Protein AF-A0A376LHL1-F1 (afdb_monomer)

InterPro domains:
  IPR029061 Thiamin diphosphate-binding fold [SSF52518] (2-61)
  IPR045229 Thiamine pyrophosphate enzyme [PTHR18968] (2-54)

Sequence (75 aa):
MVGISRPVVKHSFLVKQTEDIPQVLKKAFWLAASGRPGPVVVDLPKDILNPANKLPYVWPESVSMRSYQSHDLRA

Radius of gyration: 13.49 Å; Cα contacts (8 Å, |Δi|>4): 86; chains: 1; bounding box: 30×26×34 Å

Secondary structure (DSSP, 8-state):
-HHHHTTTSSEEEE--SGGGHHHHHHHHHHHHHSSS---EEEE--GGGG-TT--------S---BTTB-GGGG--

Organism: Escherichia coli (NCBI:txid562)

Solvent-accessible surface area (backbone atoms only — not comparable to full-atom values): 4920 Å² total; per-residue (Å²): 109,62,85,78,45,55,91,79,31,78,44,66,47,77,59,88,49,56,85,48,48,49,52,51,49,55,44,45,56,50,56,26,62,29,71,77,61,44,55,59,47,76,45,74,54,73,80,56,64,42,84,86,69,80,69,89,88,65,78,65,94,74,75,86,49,100,91,52,68,79,77,43,74,82,123

Mean predicted aligned error: 5.84 Å

Structure (mmCIF, N/CA/C/O backbone):
data_AF-A0A376LHL1-F1
#
_entry.id   AF-A0A376LHL1-F1
#
loop_
_atom_site.group_PDB
_atom_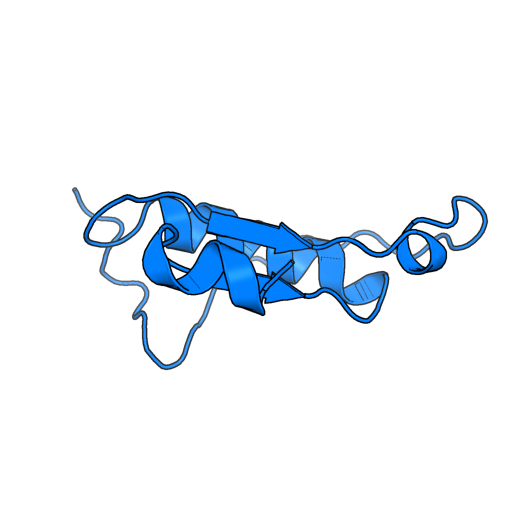site.id
_atom_site.type_symbol
_atom_site.label_atom_id
_atom_site.label_alt_id
_atom_site.label_comp_id
_atom_site.label_asym_id
_atom_site.label_entity_id
_atom_site.label_seq_id
_atom_site.pdbx_PDB_ins_code
_atom_site.Cartn_x
_atom_site.Cartn_y
_atom_site.Cartn_z
_atom_site.occupancy
_atom_site.B_iso_or_equiv
_atom_site.auth_seq_id
_atom_site.auth_comp_id
_atom_site.auth_asym_id
_atom_site.auth_atom_id
_atom_site.pdbx_PDB_model_num
ATOM 1 N N . MET A 1 1 ? 7.585 7.189 4.809 1.00 67.81 1 MET A N 1
ATOM 2 C CA . MET A 1 1 ? 6.531 7.713 5.705 1.00 67.81 1 MET A CA 1
ATOM 3 C C . MET A 1 1 ? 6.369 6.879 6.978 1.00 67.81 1 MET A C 1
ATOM 5 O O . MET A 1 1 ? 5.975 7.429 8.000 1.00 67.81 1 MET A O 1
ATOM 9 N N . VAL A 1 2 ? 6.707 5.583 6.935 1.00 73.31 2 VAL A N 1
ATOM 10 C CA . VAL A 1 2 ? 6.565 4.593 8.025 1.00 73.31 2 VAL A CA 1
ATOM 11 C C . VAL A 1 2 ? 6.785 5.118 9.455 1.00 73.31 2 VAL A C 1
ATOM 13 O O . VAL A 1 2 ? 5.990 4.816 10.335 1.00 73.31 2 VAL A O 1
ATOM 16 N N . GLY A 1 3 ? 7.833 5.901 9.731 1.00 78.12 3 GLY A N 1
ATOM 17 C CA . GLY A 1 3 ? 8.112 6.376 11.096 1.00 78.12 3 GLY A CA 1
ATOM 18 C C . GLY A 1 3 ? 7.032 7.294 11.686 1.00 78.12 3 GLY A C 1
ATOM 19 O O . GLY A 1 3 ? 6.695 7.160 12.857 1.00 78.12 3 GLY A O 1
ATOM 20 N N . ILE A 1 4 ? 6.463 8.183 10.869 1.00 85.69 4 ILE A N 1
ATOM 21 C CA . ILE A 1 4 ? 5.513 9.220 11.309 1.00 85.69 4 ILE A CA 1
ATOM 22 C C . ILE A 1 4 ? 4.090 8.659 11.411 1.00 85.69 4 ILE A C 1
ATOM 24 O O . ILE A 1 4 ? 3.331 9.061 12.286 1.00 85.69 4 ILE A O 1
ATOM 28 N N . SER A 1 5 ? 3.718 7.724 10.532 1.00 86.44 5 SER A N 1
ATOM 29 C CA . SER A 1 5 ? 2.351 7.191 10.469 1.00 86.44 5 SER A CA 1
ATOM 30 C C . SER A 1 5 ? 2.048 6.146 11.544 1.00 86.44 5 SER A C 1
ATOM 32 O O . SER A 1 5 ? 0.888 5.991 11.921 1.00 86.44 5 SER A O 1
ATOM 34 N N . ARG A 1 6 ? 3.067 5.452 12.073 1.00 85.62 6 ARG A N 1
ATOM 35 C CA . ARG A 1 6 ? 2.928 4.342 13.038 1.00 85.62 6 ARG A CA 1
ATOM 36 C C . ARG A 1 6 ? 1.977 4.568 14.226 1.00 85.62 6 ARG A C 1
ATOM 38 O O . ARG A 1 6 ? 1.277 3.613 14.540 1.00 85.62 6 ARG A O 1
ATOM 45 N N . PRO A 1 7 ? 1.915 5.739 14.893 1.00 89.56 7 PRO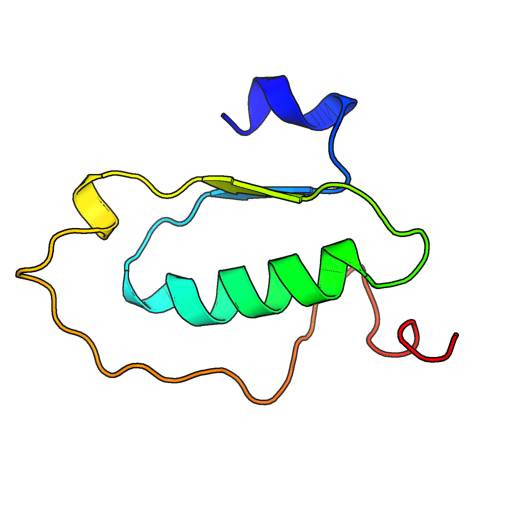 A N 1
ATOM 46 C CA . PRO A 1 7 ? 0.978 5.940 16.002 1.00 89.56 7 PRO A CA 1
ATOM 47 C C . PRO A 1 7 ? -0.485 6.132 15.566 1.00 89.56 7 PRO A C 1
ATOM 49 O O . PRO A 1 7 ? -1.371 6.069 16.410 1.00 89.56 7 PRO A O 1
ATOM 52 N N . VAL A 1 8 ? -0.753 6.375 14.278 1.00 93.12 8 VAL A N 1
ATOM 53 C CA . VAL A 1 8 ? -2.092 6.724 13.763 1.00 93.12 8 VAL A CA 1
ATOM 54 C C . VAL A 1 8 ? -2.690 5.610 12.896 1.00 93.12 8 VAL A C 1
ATOM 56 O O . VAL A 1 8 ? -3.904 5.548 12.711 1.00 93.12 8 VAL A O 1
ATOM 59 N N . VAL A 1 9 ? -1.858 4.713 12.361 1.00 94.44 9 VAL A N 1
ATOM 60 C CA . VAL A 1 9 ? -2.283 3.666 11.422 1.00 94.44 9 VAL A CA 1
ATOM 61 C C . VAL A 1 9 ? -2.174 2.277 12.025 1.00 94.44 9 VAL A C 1
ATOM 63 O O . VAL A 1 9 ? -1.267 1.986 12.799 1.00 94.44 9 VAL A O 1
ATOM 66 N N . LYS A 1 10 ? -3.066 1.379 11.609 1.00 92.56 10 LYS A N 1
ATOM 67 C CA . LYS A 1 10 ? -3.022 -0.038 11.985 1.00 92.56 10 LYS A CA 1
ATOM 68 C C . LYS A 1 10 ? -1.741 -0.702 11.490 1.00 92.56 10 LYS A C 1
ATOM 70 O O . LYS A 1 10 ? -1.170 -1.558 12.165 1.00 92.56 10 LYS A O 1
ATOM 75 N N . HIS A 1 11 ? -1.300 -0.318 10.294 1.00 92.75 11 HIS A N 1
ATOM 76 C CA . HIS A 1 11 ? -0.055 -0.801 9.719 1.00 92.75 11 HIS A CA 1
ATOM 77 C C . HIS A 1 11 ? 0.476 0.121 8.625 1.00 92.75 11 HIS A C 1
ATOM 79 O O . HIS A 1 11 ? -0.277 0.861 7.991 1.00 92.75 11 HIS A O 1
ATOM 85 N N . SER A 1 12 ? 1.781 0.033 8.382 1.00 94.31 12 SER A N 1
ATOM 86 C CA . SER A 1 12 ? 2.456 0.751 7.309 1.00 94.31 12 SER A CA 1
ATOM 87 C C . SER A 1 12 ? 3.385 -0.200 6.559 1.00 94.31 12 SER A C 1
ATOM 89 O O . SER A 1 12 ? 4.256 -0.822 7.163 1.00 94.31 12 SER A O 1
ATOM 91 N N . PHE A 1 13 ? 3.183 -0.309 5.248 1.00 94.00 13 PHE A N 1
ATOM 92 C CA . PHE A 1 13 ? 4.033 -1.057 4.329 1.00 94.00 13 PHE A CA 1
ATOM 93 C C . PHE A 1 13 ? 4.969 -0.102 3.585 1.00 94.00 13 PHE A C 1
ATOM 95 O O . PHE A 1 13 ? 4.543 0.975 3.178 1.00 94.00 13 PHE A O 1
ATOM 102 N N . LEU A 1 14 ? 6.215 -0.522 3.360 1.00 94.75 14 LEU A N 1
ATOM 103 C CA . LEU A 1 14 ? 7.140 0.110 2.418 1.00 94.75 14 LEU A CA 1
ATOM 104 C C . LEU A 1 14 ? 7.465 -0.901 1.324 1.00 94.75 14 LEU A C 1
ATOM 106 O O . LEU A 1 14 ? 8.082 -1.931 1.606 1.00 94.75 14 LEU A O 1
ATOM 110 N N . VAL A 1 15 ? 7.038 -0.614 0.097 1.00 95.00 15 VAL A N 1
ATOM 111 C CA . VAL A 1 15 ? 7.294 -1.490 -1.048 1.00 95.00 15 VAL A CA 1
ATOM 112 C C . VAL A 1 15 ? 8.699 -1.225 -1.576 1.00 95.00 15 VAL A C 1
ATOM 114 O O . VAL A 1 15 ? 9.072 -0.077 -1.803 1.00 95.00 15 VAL A O 1
ATOM 117 N N . LYS A 1 16 ? 9.493 -2.290 -1.725 1.00 93.69 16 LYS A N 1
ATOM 118 C CA . LYS A 1 16 ? 10.901 -2.203 -2.143 1.00 93.69 16 LYS A CA 1
ATOM 119 C C . LYS A 1 16 ? 11.132 -2.590 -3.600 1.00 93.69 16 LYS A C 1
ATOM 121 O O . LYS A 1 16 ? 12.138 -2.183 -4.164 1.00 93.69 16 LYS A O 1
ATOM 126 N N . GLN A 1 17 ? 10.240 -3.387 -4.182 1.00 93.56 17 GLN A N 1
ATOM 127 C CA . GLN A 1 17 ? 10.363 -3.903 -5.544 1.00 93.56 17 GLN A CA 1
ATOM 128 C C . GLN A 1 17 ? 9.019 -3.795 -6.266 1.00 93.56 17 GLN A C 1
ATOM 130 O O . GLN A 1 17 ? 7.964 -3.796 -5.629 1.00 93.56 17 GLN A O 1
ATOM 135 N N . THR A 1 18 ? 9.051 -3.690 -7.593 1.00 93.81 18 THR A N 1
ATOM 136 C CA . THR A 1 18 ? 7.834 -3.464 -8.396 1.00 93.81 18 THR A CA 1
ATOM 137 C C . THR A 1 18 ? 6.940 -4.714 -8.399 1.00 93.81 18 THR A C 1
ATOM 139 O O . THR A 1 18 ? 5.716 -4.621 -8.336 1.00 93.81 18 THR A O 1
ATOM 142 N N . GLU A 1 19 ? 7.560 -5.893 -8.381 1.00 93.31 19 GLU A N 1
ATOM 143 C CA . GLU A 1 19 ? 6.952 -7.226 -8.352 1.00 93.31 19 GLU A CA 1
ATOM 144 C C . GLU A 1 19 ? 6.097 -7.448 -7.093 1.00 93.31 19 GLU A C 1
ATOM 146 O O . GLU A 1 19 ? 5.121 -8.196 -7.120 1.00 93.31 19 GLU A O 1
ATOM 151 N N . ASP A 1 20 ? 6.439 -6.777 -5.989 1.00 93.44 20 ASP A N 1
ATOM 152 C CA . ASP A 1 20 ? 5.795 -6.965 -4.686 1.00 93.44 20 ASP A CA 1
ATOM 153 C C . ASP A 1 20 ? 4.471 -6.187 -4.557 1.00 93.44 20 ASP A C 1
ATOM 155 O O . ASP A 1 20 ? 3.677 -6.452 -3.645 1.00 93.44 20 ASP A O 1
ATOM 159 N N . ILE A 1 21 ? 4.205 -5.231 -5.458 1.00 94.56 21 ILE A N 1
ATOM 160 C CA . ILE A 1 21 ? 3.046 -4.325 -5.388 1.00 94.56 21 ILE A CA 1
ATOM 161 C C . ILE A 1 21 ? 1.715 -5.093 -5.257 1.00 94.56 21 ILE A C 1
ATOM 163 O O . ILE A 1 21 ? 0.965 -4.796 -4.320 1.00 94.56 21 ILE A O 1
ATOM 167 N N . PRO A 1 22 ? 1.394 -6.099 -6.101 1.00 94.50 22 PRO A N 1
ATOM 168 C CA . PRO A 1 22 ? 0.121 -6.817 -6.006 1.00 94.50 22 PRO A CA 1
ATOM 169 C C . PRO A 1 22 ? -0.061 -7.512 -4.652 1.00 94.50 22 PRO A C 1
ATOM 171 O O . PRO A 1 22 ? -1.131 -7.451 -4.042 1.00 94.50 22 PRO A O 1
ATOM 174 N N . GLN A 1 23 ? 1.001 -8.137 -4.139 1.00 94.12 23 GLN A N 1
ATOM 175 C CA . GLN A 1 23 ? 0.948 -8.861 -2.874 1.00 94.12 23 GLN A CA 1
ATOM 176 C C . GLN A 1 23 ? 0.792 -7.923 -1.678 1.00 94.12 23 GLN A C 1
ATOM 178 O O . GLN A 1 23 ? 0.019 -8.222 -0.762 1.00 94.12 23 GLN A O 1
ATOM 183 N N . VAL A 1 24 ? 1.503 -6.794 -1.675 1.00 95.31 24 VAL A N 1
ATOM 184 C CA . VAL A 1 24 ? 1.392 -5.793 -0.610 1.00 95.31 24 VAL A CA 1
ATOM 185 C C . VAL A 1 24 ? 0.014 -5.142 -0.619 1.00 95.31 24 VAL A C 1
ATOM 187 O O . VAL A 1 24 ? -0.588 -5.013 0.445 1.00 95.31 24 VAL A O 1
ATOM 190 N N . LEU A 1 25 ? -0.535 -4.806 -1.789 1.00 95.88 25 LEU A N 1
ATOM 191 C CA . LEU A 1 25 ? -1.881 -4.238 -1.883 1.00 95.88 25 LEU A CA 1
ATOM 192 C C . LEU A 1 25 ? -2.948 -5.213 -1.381 1.00 95.88 25 LEU A C 1
ATOM 194 O O . LEU A 1 25 ? -3.787 -4.821 -0.570 1.00 95.88 25 LEU A O 1
ATOM 198 N N . LYS A 1 26 ? -2.893 -6.494 -1.776 1.00 94.69 26 LYS A N 1
ATOM 199 C CA . LYS A 1 26 ? -3.847 -7.492 -1.270 1.00 94.69 26 LYS A CA 1
ATOM 200 C C . LYS A 1 26 ? -3.774 -7.619 0.255 1.00 94.69 26 LYS A C 1
ATOM 202 O O . LYS A 1 26 ? -4.810 -7.643 0.919 1.00 94.69 26 LYS A O 1
ATOM 207 N N . LYS A 1 27 ? -2.559 -7.645 0.819 1.00 94.06 27 LYS A N 1
ATOM 208 C CA . LYS A 1 27 ? -2.336 -7.632 2.275 1.00 94.06 27 LYS A CA 1
ATOM 209 C C . LYS A 1 27 ? -2.895 -6.370 2.927 1.00 94.06 27 LYS A C 1
ATOM 211 O O . LYS A 1 27 ? -3.522 -6.478 3.974 1.00 94.06 27 LYS A O 1
ATOM 216 N N . ALA A 1 28 ? -2.695 -5.200 2.324 1.00 95.50 28 ALA A N 1
ATOM 217 C CA . ALA A 1 28 ? -3.150 -3.923 2.862 1.00 95.50 28 ALA A CA 1
ATOM 218 C C . ALA A 1 28 ? -4.677 -3.836 2.943 1.00 95.50 28 ALA A C 1
ATOM 220 O O . ALA A 1 28 ? -5.198 -3.501 4.003 1.00 95.50 28 ALA A O 1
ATOM 221 N N . PHE A 1 29 ? -5.389 -4.213 1.876 1.00 95.12 29 PHE A N 1
ATOM 222 C CA . PHE A 1 29 ? -6.855 -4.261 1.888 1.00 95.12 29 PHE A CA 1
ATOM 223 C C . PHE A 1 29 ? -7.385 -5.266 2.903 1.00 95.12 29 PHE A C 1
ATOM 225 O O . PHE A 1 29 ? -8.263 -4.942 3.700 1.00 95.12 29 PHE A O 1
ATOM 232 N N . TRP A 1 30 ? -6.808 -6.470 2.912 1.00 92.00 30 TRP A N 1
ATOM 233 C CA . TRP A 1 30 ? -7.181 -7.502 3.869 1.00 92.00 30 TRP A CA 1
ATOM 234 C C . TRP A 1 30 ? -6.987 -7.017 5.314 1.00 92.00 30 TRP A C 1
ATOM 236 O O . TRP A 1 30 ? -7.871 -7.181 6.149 1.00 92.00 30 TRP A O 1
ATOM 246 N N . LEU A 1 31 ? -5.863 -6.357 5.601 1.00 92.56 31 LEU A N 1
ATOM 247 C CA . LEU A 1 31 ? -5.523 -5.858 6.930 1.00 92.56 31 LEU A CA 1
ATOM 248 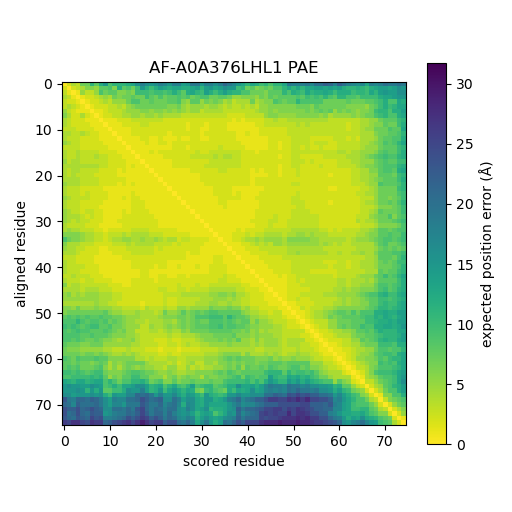C C . LEU A 1 31 ? -6.376 -4.665 7.362 1.00 92.56 31 LEU A C 1
ATOM 250 O O . LEU A 1 31 ? -6.687 -4.534 8.543 1.00 92.56 31 LEU A O 1
ATOM 254 N N . ALA A 1 32 ? -6.748 -3.794 6.427 1.00 94.31 32 ALA A N 1
ATOM 255 C CA . ALA A 1 32 ? -7.626 -2.667 6.710 1.00 94.31 32 ALA A CA 1
ATOM 256 C C . ALA A 1 32 ? -9.023 -3.135 7.152 1.00 94.31 32 ALA A C 1
ATOM 258 O O . ALA A 1 32 ? -9.637 -2.476 7.991 1.00 94.31 32 ALA A O 1
ATOM 259 N N . ALA A 1 33 ? -9.487 -4.277 6.630 1.00 92.38 33 ALA A N 1
ATOM 260 C CA . ALA A 1 33 ? -10.820 -4.823 6.882 1.00 92.38 33 ALA A CA 1
ATOM 261 C C . ALA A 1 33 ? -10.887 -5.877 8.005 1.00 92.38 33 ALA A C 1
ATOM 263 O O . ALA A 1 33 ? -11.924 -6.000 8.646 1.00 92.38 33 ALA A O 1
ATOM 264 N N . SER A 1 34 ? -9.821 -6.642 8.254 1.00 88.19 34 SER A N 1
ATOM 265 C CA . SER A 1 34 ? -9.847 -7.754 9.217 1.00 88.19 34 SER A CA 1
ATOM 266 C C . SER A 1 34 ? -9.836 -7.306 10.684 1.00 88.19 34 SER A C 1
ATOM 268 O O . SER A 1 34 ? -9.241 -6.283 11.031 1.00 88.19 34 SER A O 1
ATOM 270 N N . GLY A 1 35 ? -10.435 -8.094 11.580 1.00 87.00 35 GLY A N 1
ATOM 271 C CA . GLY A 1 35 ? -10.420 -7.839 13.025 1.00 87.00 35 GLY A CA 1
ATOM 272 C C . GLY A 1 35 ? -11.062 -6.491 13.366 1.00 87.00 35 GLY A C 1
ATOM 273 O O . GLY A 1 35 ? -12.185 -6.220 12.957 1.00 87.00 35 GLY A O 1
ATOM 274 N N . ARG A 1 36 ? -10.349 -5.607 14.084 1.00 90.31 36 ARG A N 1
ATOM 275 C CA . ARG A 1 36 ? -10.749 -4.192 14.215 1.00 90.31 36 ARG A CA 1
ATOM 276 C C . ARG A 1 36 ? -10.332 -3.422 12.952 1.00 90.31 36 ARG A C 1
ATOM 278 O O . ARG A 1 36 ? -9.118 -3.277 12.738 1.00 90.31 36 ARG A O 1
ATOM 285 N N . PRO A 1 37 ? -11.272 -2.905 12.138 1.00 94.00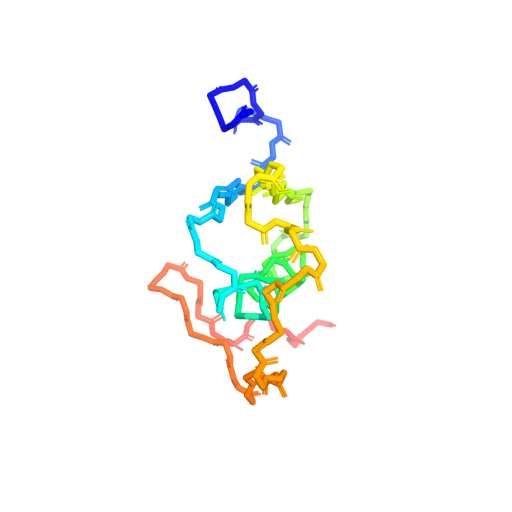 37 PRO A N 1
ATOM 286 C CA . PRO A 1 37 ? -10.928 -2.155 10.935 1.00 94.00 37 PRO A CA 1
ATOM 287 C C . PRO A 1 37 ? -10.160 -0.874 11.266 1.00 94.00 37 PRO A 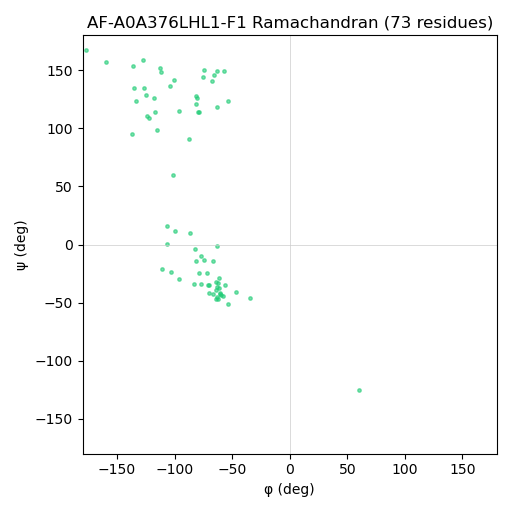C 1
ATOM 289 O O . PRO A 1 37 ? -10.345 -0.279 12.332 1.00 94.00 37 PRO A O 1
ATOM 292 N N . GLY A 1 38 ? -9.284 -0.442 10.361 1.00 95.00 38 GLY A N 1
ATOM 293 C CA . GLY A 1 38 ? -8.483 0.759 10.580 1.00 95.00 38 GLY A CA 1
ATOM 294 C C . GLY A 1 38 ? -7.595 1.140 9.397 1.00 95.00 38 GLY A C 1
ATOM 295 O O . GLY A 1 38 ? -7.409 0.341 8.477 1.00 95.00 38 GLY A O 1
ATOM 296 N N . PRO A 1 39 ? -7.034 2.360 9.411 1.00 96.44 39 PRO A N 1
ATOM 297 C CA . PRO A 1 39 ? -6.247 2.871 8.298 1.00 96.44 39 PRO A CA 1
ATOM 298 C C . PRO A 1 39 ? -4.940 2.093 8.125 1.00 96.44 39 PRO A C 1
ATOM 300 O O . PRO A 1 39 ? -4.263 1.758 9.099 1.00 96.44 39 PRO A O 1
ATOM 303 N N . VAL A 1 40 ? -4.571 1.844 6.870 1.00 96.38 40 VAL A N 1
ATOM 304 C CA . VAL A 1 40 ? -3.311 1.211 6.466 1.00 96.38 40 VAL A CA 1
ATOM 305 C C . VAL A 1 40 ? -2.623 2.111 5.449 1.00 96.38 40 VAL A C 1
ATOM 307 O O . VAL A 1 40 ? -3.257 2.604 4.521 1.00 96.38 40 VAL A O 1
ATOM 310 N N . VAL A 1 41 ? -1.319 2.314 5.620 1.00 96.44 41 VAL A N 1
ATOM 311 C CA . VAL A 1 41 ? -0.485 3.092 4.695 1.00 96.44 41 VAL A CA 1
ATOM 312 C C . VAL A 1 41 ? 0.356 2.151 3.844 1.00 96.44 41 VAL A C 1
ATOM 314 O O . VAL A 1 41 ? 0.967 1.221 4.368 1.00 96.44 41 VAL A O 1
ATOM 317 N N . VAL A 1 42 ? 0.433 2.427 2.544 1.00 96.75 42 VAL A N 1
ATOM 318 C CA . VAL A 1 42 ? 1.336 1.750 1.608 1.00 96.75 42 VAL A CA 1
ATOM 319 C C . VAL A 1 42 ? 2.221 2.808 0.958 1.00 96.75 42 VAL A C 1
ATOM 321 O O . VAL A 1 42 ? 1.747 3.605 0.154 1.00 96.75 42 VAL A O 1
ATOM 324 N N . ASP A 1 43 ? 3.500 2.823 1.322 1.00 95.56 43 ASP A N 1
ATOM 325 C CA . ASP A 1 43 ? 4.507 3.685 0.708 1.00 95.56 43 ASP A CA 1
ATOM 326 C C . ASP A 1 43 ? 4.993 3.046 -0.602 1.00 95.56 43 ASP A C 1
ATOM 328 O O . ASP A 1 43 ? 5.533 1.934 -0.595 1.00 95.56 43 ASP A O 1
ATOM 332 N N . LEU A 1 44 ? 4.827 3.775 -1.710 1.00 95.12 44 LEU A N 1
ATOM 333 C CA . LEU A 1 44 ? 5.299 3.408 -3.047 1.00 95.12 44 LEU A CA 1
ATOM 334 C C . LEU A 1 44 ? 6.368 4.414 -3.514 1.00 95.12 44 LEU A C 1
ATOM 336 O O . LEU A 1 44 ? 6.019 5.510 -3.962 1.00 95.12 44 LEU A O 1
ATOM 340 N N . PRO A 1 45 ? 7.666 4.087 -3.383 1.00 93.81 45 PRO A N 1
ATOM 341 C CA . PRO A 1 45 ? 8.746 4.911 -3.915 1.00 93.81 45 PRO A CA 1
ATOM 342 C C . PRO A 1 45 ? 8.618 5.148 -5.427 1.00 93.81 45 PRO A C 1
ATOM 344 O O . PRO A 1 45 ? 8.104 4.316 -6.169 1.00 93.81 45 PRO A O 1
ATOM 347 N N . LYS A 1 46 ? 9.084 6.300 -5.915 1.00 93.56 46 LYS A N 1
ATOM 348 C CA . LYS A 1 46 ? 8.929 6.672 -7.333 1.00 93.56 46 LYS A CA 1
ATOM 349 C C . LYS A 1 46 ? 9.670 5.720 -8.279 1.00 93.56 46 LYS A C 1
ATOM 351 O O . LYS A 1 46 ? 9.195 5.451 -9.377 1.00 93.56 46 LYS A O 1
ATOM 356 N N . ASP A 1 47 ? 10.837 5.245 -7.867 1.00 91.88 47 ASP A N 1
ATOM 357 C CA . ASP A 1 47 ? 11.709 4.354 -8.631 1.00 91.88 47 ASP A CA 1
ATOM 358 C C . ASP A 1 47 ? 11.052 3.002 -8.942 1.00 91.88 47 ASP A C 1
ATOM 360 O O . ASP A 1 47 ? 11.235 2.485 -10.044 1.00 91.88 47 ASP A O 1
ATOM 364 N N . ILE A 1 48 ? 10.198 2.490 -8.048 1.00 93.44 48 ILE A N 1
ATOM 365 C CA . ILE A 1 48 ? 9.452 1.237 -8.261 1.00 93.44 48 ILE A CA 1
ATOM 366 C C . ILE A 1 48 ? 8.175 1.413 -9.099 1.00 93.44 48 ILE A C 1
ATOM 368 O O . ILE A 1 48 ? 7.480 0.444 -9.379 1.00 93.44 48 ILE A O 1
ATOM 372 N N . LEU A 1 49 ? 7.826 2.645 -9.475 1.00 93.06 49 LEU A N 1
ATOM 373 C CA . LEU A 1 49 ? 6.646 2.957 -10.293 1.00 93.06 49 LEU A CA 1
ATOM 374 C C . LEU A 1 49 ? 7.022 3.335 -11.731 1.00 93.06 49 LEU A C 1
ATOM 376 O O . LEU A 1 49 ? 6.219 3.929 -12.451 1.00 93.06 49 LEU A O 1
ATOM 380 N N . ASN A 1 50 ? 8.250 3.031 -12.157 1.00 93.00 50 ASN A N 1
ATOM 381 C CA . ASN A 1 50 ? 8.717 3.365 -13.494 1.00 93.00 50 ASN A CA 1
ATOM 382 C C . ASN A 1 50 ? 7.889 2.620 -14.567 1.00 93.00 50 ASN A C 1
ATOM 384 O O . ASN A 1 50 ? 7.962 1.393 -14.635 1.00 93.00 50 ASN A O 1
ATOM 388 N N . PRO A 1 51 ? 7.171 3.322 -15.466 1.00 87.69 51 PRO A N 1
ATOM 389 C CA . PRO A 1 51 ? 6.327 2.693 -16.488 1.00 87.69 51 PRO A CA 1
ATOM 390 C C . PRO A 1 51 ? 7.109 1.896 -17.545 1.00 87.69 51 PRO A C 1
ATOM 392 O O . PRO A 1 51 ? 6.513 1.118 -18.294 1.00 87.69 51 PRO A O 1
ATOM 395 N N . ALA A 1 52 ? 8.433 2.072 -17.622 1.00 89.75 52 ALA A N 1
ATOM 396 C CA . ALA A 1 52 ? 9.298 1.237 -18.450 1.00 89.75 52 ALA A CA 1
ATOM 397 C C . ALA A 1 52 ? 9.473 -0.182 -17.879 1.00 89.75 52 ALA A C 1
ATOM 399 O O . ALA A 1 52 ? 9.740 -1.110 -18.640 1.00 89.75 52 ALA A O 1
ATOM 400 N N . ASN A 1 53 ? 9.301 -0.367 -16.565 1.00 85.62 53 ASN A N 1
ATOM 401 C CA . ASN A 1 53 ? 9.418 -1.666 -15.915 1.00 85.62 53 ASN A CA 1
ATOM 402 C C . ASN A 1 53 ? 8.071 -2.402 -15.948 1.00 85.62 53 ASN A C 1
ATOM 404 O O . ASN A 1 53 ? 7.224 -2.237 -15.069 1.00 85.62 53 ASN A O 1
ATOM 408 N N . LYS A 1 54 ? 7.851 -3.190 -17.004 1.00 86.31 54 LYS A N 1
ATOM 409 C CA . LYS A 1 54 ? 6.636 -3.992 -17.172 1.00 86.31 54 LYS A CA 1
ATOM 410 C C . LYS A 1 54 ? 6.889 -5.409 -16.690 1.00 86.31 54 LYS A C 1
ATOM 412 O O . LYS A 1 54 ? 7.648 -6.151 -17.306 1.00 86.31 54 LYS A O 1
ATOM 417 N N . LEU A 1 55 ? 6.196 -5.785 -15.628 1.00 87.50 55 LEU A N 1
ATOM 418 C CA . LEU A 1 55 ? 6.243 -7.126 -15.064 1.00 87.50 55 LEU A CA 1
ATOM 419 C C . LEU A 1 55 ? 4.888 -7.805 -15.251 1.00 87.50 55 LEU A C 1
ATOM 421 O O . LEU A 1 55 ? 3.863 -7.113 -15.293 1.00 87.50 55 LEU A O 1
ATOM 425 N N . PRO A 1 56 ? 4.847 -9.143 -15.351 1.00 89.25 56 PRO A N 1
ATOM 426 C CA . PRO A 1 56 ? 3.592 -9.873 -15.310 1.00 89.25 56 PRO A CA 1
ATOM 427 C C . PRO A 1 56 ? 2.803 -9.499 -14.054 1.00 89.25 56 PRO A C 1
ATOM 429 O O . PRO A 1 56 ? 3.289 -9.630 -12.931 1.00 89.25 56 PRO A O 1
ATOM 432 N N . TYR A 1 57 ? 1.573 -9.030 -14.244 1.00 88.00 57 TYR A N 1
ATOM 433 C CA . TYR A 1 57 ? 0.676 -8.768 -13.130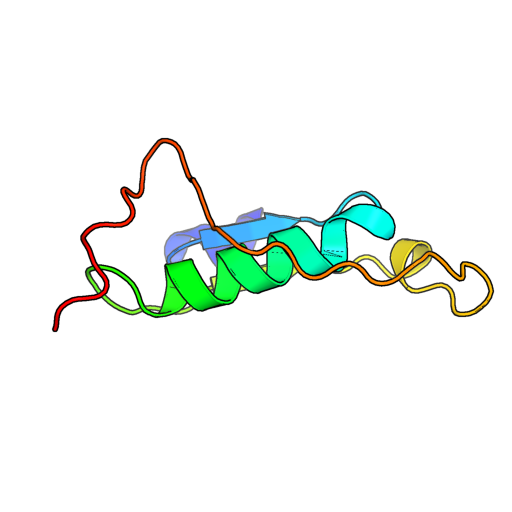 1.00 88.00 57 TYR A CA 1
ATOM 434 C C . TYR A 1 57 ? 0.065 -10.086 -12.655 1.00 88.00 57 TYR A C 1
ATOM 436 O O . TYR A 1 57 ? -0.714 -10.712 -13.374 1.00 88.00 57 TYR A O 1
ATOM 444 N N . VAL A 1 58 ? 0.406 -10.491 -11.433 1.00 91.19 58 VAL A N 1
ATOM 445 C CA . VAL A 1 58 ? -0.167 -11.669 -10.776 1.00 91.19 58 VAL A CA 1
ATOM 446 C C . VAL A 1 58 ? -0.766 -11.233 -9.447 1.00 91.19 58 VAL A C 1
ATOM 448 O O . VAL A 1 58 ? -0.053 -10.857 -8.516 1.00 91.19 58 VAL A O 1
ATOM 451 N N . TRP A 1 59 ? -2.095 -11.270 -9.351 1.00 91.56 59 TRP A N 1
ATOM 452 C CA . TRP A 1 59 ? -2.778 -11.041 -8.083 1.00 91.56 59 TRP A CA 1
ATOM 453 C C . TRP A 1 59 ? -2.744 -12.328 -7.249 1.00 91.56 59 TRP A C 1
ATOM 455 O O . TRP A 1 59 ? -3.172 -13.371 -7.742 1.00 91.56 59 TRP A O 1
ATOM 465 N N . PRO A 1 60 ? -2.257 -12.302 -5.997 1.00 90.50 60 PRO A N 1
ATOM 466 C CA . PRO A 1 60 ? -2.188 -13.517 -5.193 1.00 90.50 60 PRO A CA 1
ATOM 467 C C . PRO A 1 60 ? -3.591 -14.027 -4.871 1.00 90.50 60 PRO A C 1
ATOM 469 O O . PRO A 1 60 ? -4.483 -13.223 -4.629 1.00 90.50 60 PRO A O 1
ATOM 472 N N . GLU A 1 61 ? -3.809 -15.340 -4.793 1.00 89.56 61 GLU A N 1
ATOM 473 C CA . GLU A 1 61 ? -5.126 -15.920 -4.469 1.00 89.56 61 GLU A CA 1
ATOM 474 C C . GLU A 1 61 ? -5.462 -15.833 -2.976 1.00 89.5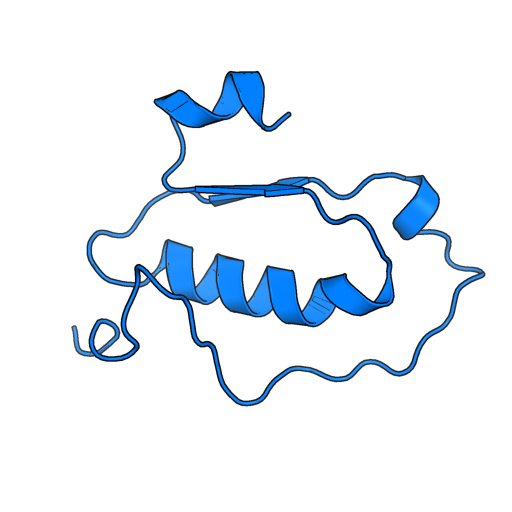6 61 GLU A C 1
ATOM 476 O O . GLU A 1 61 ? -6.600 -15.544 -2.602 1.00 89.56 61 GLU A O 1
ATOM 481 N N . SER A 1 62 ? -4.458 -15.952 -2.109 1.00 86.62 62 SER A N 1
ATOM 482 C CA . SE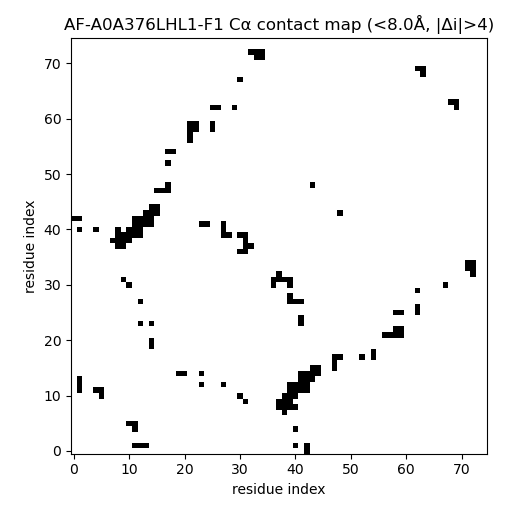R A 1 62 ? -4.617 -15.926 -0.654 1.00 86.62 62 SER A CA 1
ATOM 483 C C . SER A 1 62 ? -3.698 -14.897 0.013 1.00 86.62 62 SER A C 1
ATOM 485 O O . SER A 1 62 ? -2.708 -14.438 -0.560 1.00 86.62 62 SER A O 1
ATOM 487 N N . VAL A 1 63 ? -4.056 -14.490 1.233 1.00 85.69 63 VAL A N 1
ATOM 488 C CA . VAL A 1 63 ? -3.226 -13.648 2.104 1.00 85.69 63 VAL A CA 1
ATOM 489 C C . VAL A 1 63 ? -2.916 -14.436 3.368 1.00 85.69 63 VAL A C 1
ATOM 491 O O . VAL A 1 63 ? -3.826 -14.904 4.045 1.00 85.69 63 VAL A O 1
ATOM 494 N N . SER A 1 64 ? -1.630 -14.556 3.692 1.00 80.75 64 SER A N 1
ATOM 495 C CA . SER A 1 64 ? -1.152 -15.100 4.962 1.00 80.75 64 SER A CA 1
ATOM 496 C C . SER A 1 64 ? -0.229 -14.084 5.623 1.00 80.75 64 SER A C 1
ATOM 498 O O . SER A 1 64 ? 0.696 -13.566 4.987 1.00 80.75 64 SER A O 1
ATOM 500 N N . MET A 1 65 ? -0.497 -13.768 6.891 1.00 76.69 65 MET A N 1
ATOM 501 C CA . MET A 1 65 ? 0.339 -12.901 7.712 1.00 76.69 65 MET A CA 1
ATOM 502 C C . MET A 1 65 ? 0.524 -13.508 9.099 1.00 76.69 65 MET A C 1
ATOM 504 O O . MET A 1 65 ? -0.424 -13.955 9.734 1.00 76.69 65 MET A O 1
ATOM 508 N N . ARG A 1 66 ? 1.769 -13.493 9.585 1.00 68.88 66 ARG A N 1
ATOM 509 C CA . ARG A 1 66 ? 2.180 -14.195 10.811 1.00 68.88 66 ARG A CA 1
ATOM 510 C C . ARG A 1 66 ? 1.371 -13.803 12.055 1.00 68.88 66 ARG A C 1
ATOM 512 O O . ARG A 1 66 ? 1.138 -14.650 12.905 1.00 68.88 66 ARG A O 1
ATOM 519 N N . SER A 1 67 ? 0.961 -12.539 12.154 1.00 67.25 67 SER A N 1
ATOM 520 C CA . SER A 1 67 ? 0.249 -11.987 13.320 1.00 67.25 67 SER A CA 1
ATOM 521 C C . SER A 1 67 ? -1.239 -11.741 13.079 1.00 67.25 67 SER A C 1
ATOM 523 O O . SER A 1 67 ? -1.921 -11.250 13.967 1.00 67.25 67 SER A O 1
ATOM 525 N N . TYR A 1 68 ? -1.735 -12.048 11.884 1.00 64.38 68 TYR A N 1
ATOM 526 C CA . TYR A 1 68 ? -3.111 -11.797 11.500 1.00 64.38 68 TYR A CA 1
ATOM 527 C C . TYR A 1 68 ? -3.627 -13.029 10.754 1.00 64.38 68 TYR A C 1
ATOM 529 O O . TYR A 1 68 ? -3.368 -13.208 9.563 1.00 64.38 68 TYR A O 1
ATOM 537 N N . GLN A 1 69 ? -4.288 -13.922 11.489 1.00 59.59 69 GLN A N 1
ATOM 538 C CA . GLN A 1 69 ? -4.829 -15.153 10.926 1.00 59.59 69 GLN A CA 1
ATOM 539 C C . GLN A 1 69 ? -6.097 -14.874 10.112 1.00 59.59 69 GLN A C 1
ATOM 541 O O . GLN A 1 69 ? -6.922 -14.028 10.443 1.00 59.59 69 GLN A O 1
ATOM 546 N N . SER A 1 70 ? -6.251 -15.632 9.032 1.00 53.34 70 SER A N 1
ATOM 547 C CA . SER A 1 70 ? -7.284 -15.515 7.997 1.00 53.34 70 SER A CA 1
ATOM 548 C C . SER A 1 70 ? -8.734 -15.744 8.459 1.00 53.34 70 SER A C 1
ATOM 550 O O . SER A 1 70 ? -9.642 -15.626 7.641 1.00 53.34 70 SER A O 1
ATOM 552 N N . HIS A 1 71 ? -8.978 -16.048 9.738 1.00 54.41 71 HIS A N 1
ATOM 553 C CA . HIS A 1 71 ? -10.322 -16.300 10.279 1.00 54.41 71 HIS A CA 1
ATOM 554 C C . HIS A 1 71 ? -11.160 -15.029 10.522 1.00 54.41 71 HIS A C 1
ATOM 556 O O . HIS A 1 71 ? -12.365 -15.130 10.733 1.00 54.41 71 HIS A O 1
ATOM 562 N N . ASP A 1 72 ? -10.552 -13.848 10.421 1.00 54.81 72 ASP A N 1
ATOM 563 C CA . ASP A 1 72 ? -11.124 -12.569 10.867 1.00 54.81 72 ASP A CA 1
ATOM 564 C C . ASP A 1 72 ? -12.019 -11.829 9.848 1.00 54.81 72 ASP A C 1
ATOM 566 O O . ASP A 1 72 ? -12.366 -10.672 10.067 1.00 54.81 72 ASP A O 1
ATOM 570 N N . LEU A 1 73 ? -12.397 -12.458 8.728 1.00 55.00 73 LEU A N 1
ATOM 571 C CA . LEU A 1 73 ? -13.290 -11.856 7.716 1.00 55.00 73 LEU A CA 1
ATOM 572 C C . LEU A 1 73 ? -14.759 -12.313 7.822 1.00 55.00 73 LEU A C 1
ATOM 574 O O . LEU A 1 73 ? -15.536 -12.091 6.899 1.00 55.00 73 LEU A O 1
ATOM 578 N N . ARG A 1 74 ? -15.145 -12.983 8.915 1.00 42.78 74 ARG A N 1
ATOM 579 C CA . ARG A 1 74 ? -16.524 -13.447 9.160 1.00 42.78 74 ARG A CA 1
ATOM 580 C C . ARG A 1 74 ? -17.274 -12.538 10.140 1.00 42.78 74 ARG A C 1
ATOM 582 O O . ARG A 1 74 ? -17.700 -13.004 11.195 1.00 42.78 74 ARG A O 1
ATOM 589 N N . ALA A 1 75 ? -17.421 -11.264 9.792 1.00 38.62 75 ALA A N 1
ATOM 590 C CA . ALA A 1 75 ? -18.362 -10.352 10.441 1.00 38.62 75 ALA A CA 1
ATOM 591 C C . ALA A 1 75 ? -19.285 -9.743 9.385 1.00 38.62 75 ALA A C 1
ATOM 593 O O . ALA A 1 75 ? -18.751 -9.332 8.329 1.00 38.62 75 ALA A O 1
#

Foldseek 3Di:
DQVVCVVAWPEEAEDDALQCVLLVVVV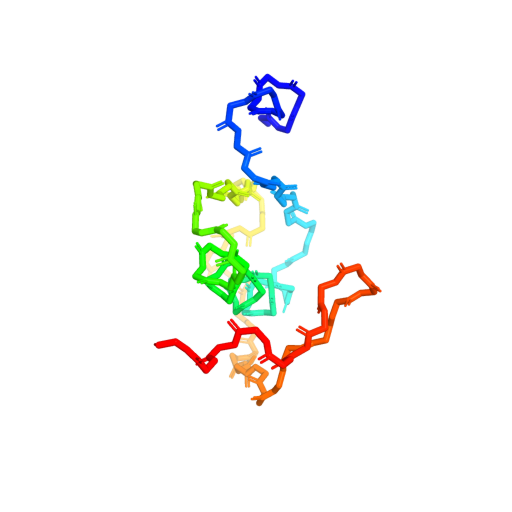LVCSCQFDPHTHYHYHDDPVRVPPVDDDDDDRDPDHDDPVGDPPRNPD

pLDDT: mean 86.21, std 13.42, range [38.62, 96.75]

Nearest PDB structures (foldseek):
  3e9y-assembly1_A  TM=9.875E-01  e=3.964E-04  Arabidopsis thaliana
  6u9d-assembly2_R-2  TM=8.520E-01  e=2.629E-04  Saccharomyces cerevisiae
  6u9d-assembly2_Q-2  TM=8.594E-01  e=2.629E-04  Saccharomyces cerevisiae
  2ihv-assembly1_C  TM=9.198E-01  e=8.248E-02  Streptomyces clavuligerus
  1upc-assembly1_C  TM=8.476E-01  e=1.426E-01  Streptomyces clavuligerus